Protein AF-A0A937QT42-F1 (afdb_monomer)

Secondary structure (DSSP, 8-state):
--HHHHHHHHHHHHHHHTT----PPPTT-TTTTHHHHHHHHHIIIIIGGG-S---SHHHHHHHHHHHHHIIIII--BGGGTTB-HHHHHTT--PPPPPTT-----S-EEEEEETTTTEEEEEEPP--

Nearest PDB structures (foldseek):
  5tgc-assembly3_D  TM=2.353E-01  e=5.787E+00  Saccharomyces cerevisiae

Radius of gyration: 19.42 Å; Cα contacts (8 Å, |Δi|>4): 91; chains: 1; bounding box: 46×40×51 Å

Structure (mmCIF, N/CA/C/O backbone):
data_AF-A0A937QT42-F1
#
_entry.id   AF-A0A937QT42-F1
#
loop_
_atom_site.group_PDB
_atom_site.id
_atom_site.type_symbol
_atom_site.label_atom_id
_atom_site.label_alt_id
_atom_site.label_comp_id
_atom_site.label_asym_id
_atom_site.label_entity_id
_atom_site.label_seq_id
_atom_site.pdbx_PDB_ins_code
_atom_site.Cartn_x
_atom_site.Cartn_y
_atom_site.Cartn_z
_atom_site.occupancy
_atom_site.B_iso_or_equiv
_atom_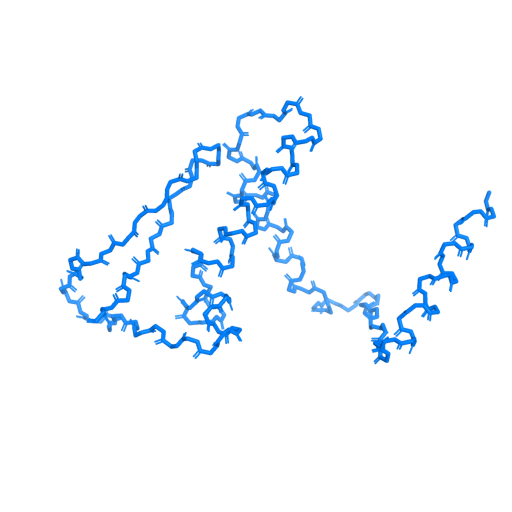site.auth_seq_id
_atom_site.auth_comp_id
_atom_site.auth_asym_id
_atom_site.auth_atom_id
_atom_site.pdbx_PDB_model_num
ATOM 1 N N . MET A 1 1 ? 22.052 -7.433 -29.313 1.00 44.09 1 MET A N 1
ATOM 2 C CA . MET A 1 1 ? 20.627 -7.698 -29.644 1.00 44.09 1 MET A CA 1
ATOM 3 C C . MET A 1 1 ? 20.248 -9.189 -29.553 1.00 44.09 1 MET A C 1
ATOM 5 O O . MET A 1 1 ? 19.143 -9.551 -29.926 1.00 44.09 1 MET A O 1
ATOM 9 N N . THR A 1 2 ? 21.124 -10.052 -29.025 1.00 39.41 2 THR A N 1
ATOM 10 C CA . THR A 1 2 ? 20.932 -11.510 -28.866 1.00 39.41 2 THR A CA 1
ATOM 11 C C . THR A 1 2 ? 20.614 -11.928 -27.423 1.00 39.41 2 THR A C 1
ATOM 13 O O . THR A 1 2 ? 19.961 -12.943 -27.210 1.00 39.41 2 THR A O 1
ATOM 16 N N . GLU A 1 3 ? 20.984 -11.119 -26.426 1.00 44.38 3 GLU A N 1
ATOM 17 C CA . GLU A 1 3 ? 20.757 -11.426 -25.001 1.00 44.38 3 GLU A CA 1
ATOM 18 C C . GLU A 1 3 ? 19.278 -11.360 -24.586 1.00 44.38 3 GLU A C 1
ATOM 20 O O . GLU A 1 3 ? 18.826 -12.134 -23.744 1.00 44.38 3 GLU A O 1
ATOM 25 N N . CYS A 1 4 ? 18.484 -10.499 -25.233 1.00 40.50 4 CYS A N 1
ATOM 26 C CA . CYS A 1 4 ? 17.059 -10.345 -24.924 1.00 40.50 4 CYS A CA 1
ATOM 27 C C . CYS A 1 4 ? 16.231 -11.588 -25.325 1.00 40.50 4 CYS A C 1
ATOM 29 O O . CYS A 1 4 ? 15.274 -11.952 -24.645 1.00 40.50 4 CYS A O 1
ATOM 31 N N . TRP A 1 5 ? 16.642 -12.297 -26.386 1.00 32.22 5 TRP A N 1
ATOM 32 C CA . TRP A 1 5 ? 15.987 -13.531 -26.843 1.00 32.22 5 TRP A CA 1
ATOM 33 C C . TRP A 1 5 ? 16.270 -14.729 -25.931 1.00 32.22 5 TRP A C 1
ATOM 35 O O . TRP A 1 5 ? 15.377 -15.540 -25.688 1.00 32.22 5 TRP A O 1
ATOM 45 N N . ILE A 1 6 ? 17.484 -14.820 -25.380 1.00 51.91 6 ILE A N 1
ATOM 46 C CA . ILE A 1 6 ? 17.868 -15.896 -24.454 1.00 51.91 6 ILE A CA 1
ATOM 47 C C . ILE A 1 6 ? 17.076 -15.781 -23.144 1.00 51.91 6 ILE A C 1
ATOM 49 O O . ILE A 1 6 ? 16.559 -16.779 -22.638 1.00 51.91 6 ILE A O 1
ATOM 53 N N . LEU A 1 7 ? 16.917 -14.560 -22.623 1.00 53.25 7 LEU A N 1
ATOM 54 C CA . LEU A 1 7 ? 16.159 -14.309 -21.395 1.00 53.25 7 LEU A CA 1
ATOM 55 C C . LEU A 1 7 ? 14.665 -14.624 -21.552 1.00 53.25 7 LEU A C 1
ATOM 57 O O . LEU A 1 7 ? 14.078 -15.246 -20.663 1.00 53.25 7 LEU A O 1
ATOM 61 N N . LEU A 1 8 ? 14.058 -14.269 -22.690 1.00 55.16 8 LEU A N 1
ATOM 62 C CA . LEU A 1 8 ? 12.643 -14.547 -22.948 1.00 55.16 8 LEU A CA 1
ATOM 63 C C . LEU A 1 8 ? 12.366 -16.058 -23.064 1.00 55.16 8 LEU A C 1
ATOM 65 O O . LEU A 1 8 ? 11.422 -16.563 -22.458 1.00 55.16 8 LEU A O 1
ATOM 69 N N . HIS A 1 9 ? 13.234 -16.8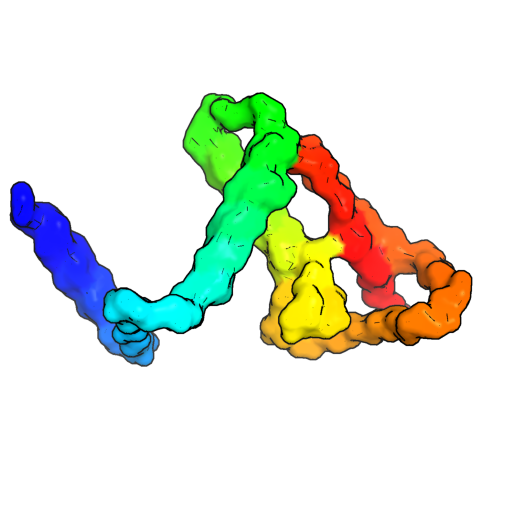00 -23.762 1.00 56.88 9 HIS A N 1
ATOM 70 C CA . HIS A 1 9 ? 13.119 -18.258 -23.881 1.00 56.88 9 HIS A CA 1
ATOM 71 C C . HIS A 1 9 ? 13.280 -18.980 -22.536 1.00 56.88 9 HIS A C 1
ATOM 73 O O . HIS A 1 9 ? 12.572 -19.952 -22.261 1.00 56.88 9 HIS A O 1
ATOM 79 N N . CYS A 1 10 ? 14.189 -18.504 -21.682 1.00 56.78 10 CYS A N 1
ATOM 80 C CA . CYS A 1 10 ? 14.419 -19.088 -20.363 1.00 56.78 10 CYS A CA 1
ATOM 81 C C . CYS A 1 10 ? 13.233 -18.835 -19.411 1.00 56.78 10 CYS A C 1
ATOM 83 O O . CYS A 1 10 ? 12.840 -19.723 -18.652 1.00 56.78 10 CYS A O 1
ATOM 85 N N . HIS A 1 11 ? 12.609 -17.654 -19.499 1.00 59.00 11 HIS A N 1
ATOM 86 C CA . HIS A 1 11 ? 11.441 -17.300 -18.694 1.00 59.00 11 HIS A CA 1
ATOM 87 C C . HIS A 1 11 ? 10.217 -18.168 -19.025 1.00 59.00 11 HIS A C 1
ATOM 89 O O . HIS A 1 11 ? 9.612 -18.734 -18.114 1.00 59.00 11 HIS A O 1
ATOM 95 N N . CYS A 1 12 ? 9.895 -18.353 -20.311 1.00 59.97 12 CYS A N 1
ATOM 96 C CA . CYS A 1 12 ? 8.780 -19.209 -20.734 1.00 59.97 12 CYS A CA 1
ATOM 97 C C . CYS A 1 12 ? 8.977 -20.670 -20.304 1.00 59.97 12 CYS A C 1
ATOM 99 O O . CYS A 1 12 ? 8.076 -21.261 -19.716 1.00 59.97 12 CYS A O 1
ATOM 101 N N . ARG A 1 13 ? 10.188 -21.218 -20.480 1.00 62.22 13 ARG A N 1
ATOM 102 C CA . ARG A 1 13 ? 10.499 -22.603 -20.091 1.00 62.22 13 ARG A CA 1
ATOM 103 C C . ARG A 1 13 ? 10.310 -22.858 -18.592 1.00 62.22 13 ARG A C 1
ATOM 105 O O . ARG A 1 13 ? 9.908 -23.945 -18.190 1.00 62.22 13 ARG A O 1
ATOM 112 N N . ARG A 1 14 ? 10.600 -21.863 -17.750 1.00 64.38 14 ARG A N 1
ATOM 113 C CA . ARG A 1 14 ? 10.422 -21.976 -16.297 1.00 64.38 14 ARG A CA 1
ATOM 114 C C . ARG A 1 14 ? 8.949 -21.916 -15.881 1.00 64.38 14 ARG A C 1
ATOM 116 O O . ARG A 1 14 ? 8.576 -22.579 -14.920 1.00 64.38 14 ARG A O 1
ATOM 123 N N . LEU A 1 15 ? 8.126 -21.152 -16.599 1.00 74.62 15 LEU A N 1
ATOM 124 C CA . LEU A 1 15 ? 6.679 -21.076 -16.368 1.00 74.62 15 LEU A CA 1
ATOM 125 C C . LEU A 1 15 ? 5.966 -22.372 -16.770 1.00 74.62 15 LEU A C 1
ATOM 127 O O . LEU A 1 15 ? 5.085 -22.824 -16.037 1.00 74.62 15 LEU A O 1
ATOM 131 N N . ASP A 1 16 ? 6.400 -23.006 -17.863 1.00 74.94 16 ASP A N 1
ATOM 132 C CA . ASP A 1 16 ? 5.873 -24.303 -18.304 1.00 74.94 16 ASP A CA 1
ATOM 133 C C . ASP A 1 16 ? 6.120 -25.401 -17.260 1.00 74.94 16 ASP A C 1
ATOM 135 O O . ASP A 1 16 ? 5.214 -26.174 -16.950 1.00 74.94 16 ASP A O 1
ATOM 139 N N . ASN A 1 17 ? 7.299 -25.412 -16.624 1.00 82.88 17 ASN A N 1
ATOM 140 C CA . ASN A 1 17 ? 7.605 -26.340 -15.527 1.00 82.88 17 ASN A CA 1
ATOM 141 C C . ASN A 1 17 ? 6.690 -26.155 -14.304 1.00 82.88 17 ASN A C 1
ATOM 143 O O . ASN A 1 17 ? 6.495 -27.094 -13.536 1.00 82.88 17 ASN A O 1
ATOM 147 N N . TRP A 1 18 ? 6.146 -24.954 -14.103 1.00 81.50 18 TRP A N 1
ATOM 148 C CA . TRP A 1 18 ? 5.194 -24.652 -13.028 1.00 81.50 18 TRP A CA 1
ATOM 149 C C . TRP A 1 18 ? 3.735 -24.711 -13.497 1.00 81.50 18 TRP A C 1
ATOM 151 O O . TRP A 1 18 ? 2.833 -24.384 -12.728 1.00 81.50 18 TRP A O 1
ATOM 161 N N . ASN A 1 19 ? 3.491 -25.144 -14.741 1.00 86.06 19 ASN A N 1
ATOM 162 C CA . ASN A 1 19 ? 2.173 -25.204 -15.375 1.00 86.06 19 ASN A CA 1
ATOM 163 C C . ASN A 1 19 ? 1.424 -23.851 -15.343 1.00 86.06 19 ASN A C 1
ATOM 165 O O . ASN A 1 19 ? 0.194 -23.795 -15.255 1.00 86.06 19 ASN A O 1
ATOM 169 N N . ILE A 1 20 ? 2.167 -22.739 -15.406 1.00 81.75 20 ILE A N 1
ATOM 170 C CA . ILE A 1 20 ? 1.616 -21.380 -15.400 1.00 81.75 20 ILE A CA 1
ATOM 171 C C . ILE A 1 20 ? 1.480 -20.908 -16.844 1.00 81.75 20 ILE A C 1
ATOM 173 O O . ILE A 1 20 ? 2.471 -20.683 -17.532 1.00 81.75 20 ILE A O 1
ATOM 177 N N . LYS A 1 21 ? 0.242 -20.700 -17.301 1.00 82.00 21 LYS A N 1
ATOM 178 C CA . LYS A 1 21 ? -0.031 -20.193 -18.653 1.00 82.00 21 LYS A CA 1
ATOM 179 C C . LYS A 1 21 ? 0.057 -18.662 -18.670 1.00 82.00 21 LYS A C 1
ATOM 181 O O . LYS A 1 21 ? -0.813 -18.022 -18.072 1.00 82.00 21 LYS A O 1
ATOM 186 N N . PRO A 1 22 ? 1.041 -18.047 -19.354 1.00 75.00 22 PRO A N 1
ATOM 187 C CA . PRO A 1 22 ? 1.129 -16.596 -19.428 1.00 75.00 22 PRO A CA 1
ATOM 188 C C . PRO A 1 22 ? -0.076 -16.044 -20.197 1.00 75.00 22 PRO A C 1
ATOM 190 O O . PRO A 1 22 ? -0.349 -16.443 -21.329 1.00 75.00 22 PRO A O 1
ATOM 193 N N . ARG A 1 23 ? -0.806 -15.109 -19.587 1.00 76.00 23 ARG A N 1
ATOM 194 C CA . ARG A 1 23 ? -1.826 -14.320 -20.281 1.00 76.00 23 ARG A CA 1
ATOM 195 C C . ARG A 1 23 ? -1.298 -12.912 -20.475 1.00 76.00 23 ARG A C 1
ATOM 197 O O . ARG A 1 23 ? -1.128 -12.173 -19.512 1.00 76.00 23 ARG A O 1
ATOM 204 N N . LEU A 1 24 ? -1.026 -12.559 -21.724 1.00 74.06 24 LEU A N 1
ATOM 205 C CA . LEU A 1 24 ? -0.675 -11.192 -22.081 1.00 74.06 24 LEU A CA 1
ATOM 206 C C . LEU A 1 24 ? -1.958 -10.373 -22.208 1.00 74.06 24 LEU A C 1
ATOM 208 O O . LEU A 1 24 ? -2.965 -10.857 -22.733 1.00 74.06 24 LEU A O 1
ATOM 212 N N . GLY A 1 25 ? -1.923 -9.136 -21.711 1.00 69.69 25 GLY A N 1
ATOM 213 C CA . GLY A 1 25 ? -3.020 -8.198 -21.908 1.00 69.69 25 GLY A CA 1
ATOM 214 C C . GLY A 1 25 ? -3.294 -8.035 -23.401 1.00 69.69 25 GLY A C 1
ATOM 215 O O . GLY A 1 25 ? -2.363 -7.891 -24.194 1.00 69.69 25 GLY A O 1
ATOM 216 N N . ALA A 1 26 ? -4.564 -8.083 -23.799 1.00 75.19 26 ALA A N 1
ATOM 217 C CA . ALA A 1 26 ? -4.921 -7.880 -25.194 1.00 75.19 26 ALA A CA 1
ATOM 218 C C . ALA A 1 26 ? -4.577 -6.436 -25.593 1.00 75.19 26 ALA A C 1
ATOM 220 O O . ALA A 1 26 ? -5.134 -5.480 -25.048 1.00 75.19 26 ALA A O 1
ATOM 221 N N . VAL A 1 27 ? -3.643 -6.283 -26.534 1.00 71.38 27 VAL A N 1
ATOM 222 C CA . VAL A 1 27 ? -3.207 -4.978 -27.045 1.00 71.38 27 VAL A CA 1
ATOM 223 C C . VAL A 1 27 ? -4.424 -4.237 -27.605 1.00 71.38 27 VAL A C 1
ATOM 225 O O . VAL A 1 27 ? -5.165 -4.776 -28.423 1.00 71.38 27 VAL A O 1
ATOM 228 N N . GLY A 1 28 ? -4.669 -3.018 -27.120 1.00 66.12 28 GLY A N 1
ATOM 229 C CA . GLY A 1 28 ? -5.816 -2.197 -27.523 1.00 66.12 28 GLY A CA 1
ATOM 230 C C . GLY A 1 28 ? -7.141 -2.504 -26.810 1.00 66.12 28 GLY A C 1
ATOM 231 O O . GLY A 1 28 ? -8.107 -1.773 -27.019 1.00 66.12 28 GLY A O 1
ATOM 232 N N . LYS A 1 29 ? -7.216 -3.521 -25.935 1.00 72.75 29 LYS A N 1
ATOM 233 C CA . LYS A 1 29 ? -8.392 -3.749 -25.076 1.00 72.75 29 LYS A CA 1
ATOM 234 C C . LYS A 1 29 ? -8.168 -3.185 -23.678 1.00 72.75 29 LYS A C 1
ATOM 236 O O . LYS A 1 29 ? -7.433 -3.752 -22.864 1.00 72.75 29 LYS A O 1
ATOM 241 N N . HIS A 1 30 ? -8.853 -2.079 -23.404 1.00 65.62 30 HIS A N 1
ATOM 242 C CA . HIS A 1 30 ? -8.899 -1.460 -22.085 1.00 65.62 30 HIS A CA 1
ATOM 243 C C . HIS A 1 30 ? -9.519 -2.440 -21.073 1.00 65.62 30 HIS A C 1
ATOM 245 O O . HIS A 1 30 ? -10.540 -3.059 -21.366 1.00 65.62 30 HIS A O 1
ATOM 251 N N . GLY A 1 31 ? -8.885 -2.635 -19.913 1.00 69.31 31 GLY A N 1
ATOM 252 C CA . GLY A 1 31 ? -9.382 -3.537 -18.862 1.00 69.31 31 GLY A CA 1
ATOM 253 C C . GLY A 1 31 ? -8.534 -4.785 -18.604 1.00 69.31 31 GLY A C 1
ATOM 254 O O . GLY A 1 31 ? -8.489 -5.256 -17.472 1.00 69.31 31 GLY A O 1
ATOM 255 N N . SER A 1 32 ? -7.797 -5.282 -19.606 1.00 72.69 32 SER A N 1
ATOM 256 C CA . SER A 1 32 ? -7.032 -6.545 -19.515 1.00 72.69 32 SER A CA 1
ATOM 257 C C . SER A 1 32 ? -5.969 -6.558 -18.406 1.00 72.69 32 SER A C 1
ATOM 259 O O . SER A 1 32 ? -5.579 -7.618 -17.928 1.00 72.69 32 SER A O 1
ATOM 261 N N . ILE A 1 33 ? -5.490 -5.372 -18.026 1.00 80.62 33 ILE A N 1
ATOM 262 C CA . ILE A 1 33 ? -4.463 -5.135 -17.004 1.00 80.62 33 ILE A CA 1
ATOM 263 C C . ILE A 1 33 ? -4.907 -4.073 -15.985 1.00 80.62 33 ILE A C 1
ATOM 265 O O . ILE A 1 33 ? -4.083 -3.538 -15.248 1.00 80.62 33 ILE A O 1
ATOM 269 N N . ALA A 1 34 ? -6.208 -3.763 -15.924 1.00 84.75 34 ALA A N 1
ATOM 270 C CA . ALA A 1 34 ? -6.719 -2.633 -15.142 1.00 84.75 34 ALA A CA 1
ATOM 271 C C . ALA A 1 34 ? -6.428 -2.750 -13.638 1.00 84.75 34 ALA A C 1
ATOM 273 O O . ALA A 1 34 ? -6.200 -1.743 -12.969 1.00 84.75 34 ALA A O 1
ATOM 274 N N . VAL A 1 35 ? -6.387 -3.974 -13.104 1.00 83.81 35 VAL A N 1
ATOM 275 C CA . VAL A 1 35 ? -6.011 -4.217 -11.703 1.00 83.81 35 VAL A CA 1
ATOM 276 C C . VAL A 1 35 ? -4.563 -3.785 -11.463 1.00 83.81 35 VAL A C 1
ATOM 278 O O . VAL A 1 35 ? -4.295 -2.990 -10.564 1.00 83.81 35 VAL A O 1
ATOM 281 N N . THR A 1 36 ? -3.637 -4.230 -12.314 1.00 88.06 36 THR A N 1
ATOM 282 C CA . THR A 1 36 ? -2.220 -3.852 -12.243 1.00 88.06 36 THR A CA 1
ATOM 283 C C . THR A 1 36 ? -2.029 -2.349 -12.440 1.00 88.06 36 THR A C 1
ATOM 285 O O . THR A 1 36 ? -1.287 -1.717 -11.690 1.00 88.06 36 THR A O 1
ATOM 288 N N . GLU A 1 37 ? -2.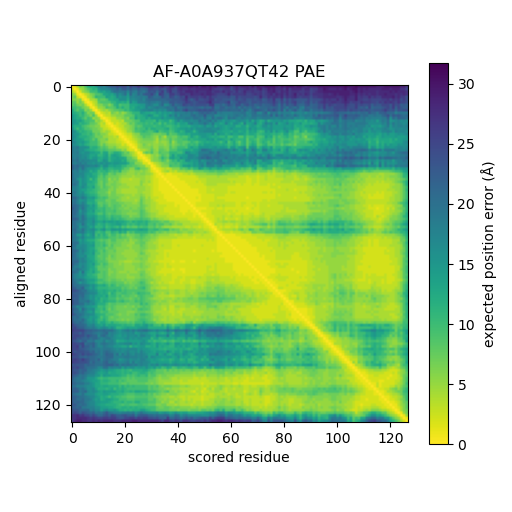738 -1.743 -13.394 1.00 90.12 37 GLU A N 1
ATOM 289 C CA . GLU A 1 37 ? -2.716 -0.291 -13.607 1.00 90.12 37 GLU A CA 1
ATOM 290 C C . GLU A 1 37 ? -3.172 0.469 -12.358 1.00 90.12 37 GLU A C 1
ATOM 292 O O . GLU A 1 37 ? -2.544 1.461 -11.974 1.00 90.12 37 GLU A O 1
ATOM 297 N N . ARG A 1 38 ? -4.228 -0.004 -11.682 1.00 90.06 38 ARG A N 1
ATOM 298 C CA . ARG A 1 38 ? -4.719 0.606 -10.443 1.00 90.06 38 ARG A CA 1
ATOM 299 C C . ARG A 1 38 ? -3.688 0.515 -9.322 1.00 90.06 38 ARG A C 1
ATOM 301 O O . ARG A 1 38 ? -3.470 1.530 -8.661 1.00 90.06 38 ARG A O 1
ATOM 308 N N . VAL A 1 39 ? -3.036 -0.637 -9.144 1.00 91.50 39 VAL A N 1
ATOM 309 C CA . VAL A 1 39 ? -1.952 -0.822 -8.159 1.00 91.50 39 VAL A CA 1
ATOM 310 C C . VAL A 1 39 ? -0.805 0.151 -8.441 1.00 91.50 39 VAL A C 1
ATOM 312 O O . VAL A 1 39 ? -0.418 0.913 -7.557 1.00 91.50 39 VAL A O 1
ATOM 315 N N . ILE A 1 40 ? -0.317 0.210 -9.686 1.00 92.44 40 ILE A N 1
ATOM 316 C CA . ILE A 1 40 ? 0.785 1.104 -10.085 1.00 92.44 40 ILE A CA 1
ATOM 317 C C . ILE A 1 40 ? 0.402 2.574 -9.881 1.00 92.44 40 ILE A C 1
ATOM 319 O O . ILE A 1 40 ? 1.216 3.377 -9.420 1.00 92.44 40 ILE A O 1
ATOM 323 N N . LYS A 1 41 ? -0.839 2.948 -10.205 1.00 93.88 41 LYS A N 1
ATOM 324 C CA . LYS A 1 41 ? -1.345 4.306 -9.983 1.00 93.88 41 LYS A CA 1
ATOM 325 C C . LYS A 1 41 ? -1.361 4.645 -8.491 1.00 93.88 41 LYS A C 1
ATOM 327 O O . LYS A 1 41 ? -0.919 5.728 -8.115 1.00 93.88 41 LYS A O 1
ATOM 332 N N . THR A 1 42 ? -1.822 3.729 -7.645 1.00 93.25 42 THR A N 1
ATOM 333 C CA . THR A 1 42 ? -1.823 3.909 -6.189 1.00 93.25 42 THR A CA 1
ATOM 334 C C . THR A 1 42 ? -0.396 4.020 -5.640 1.00 93.25 42 THR A C 1
ATOM 336 O O . THR A 1 42 ? -0.117 4.971 -4.915 1.00 93.25 42 THR A O 1
ATOM 339 N N . LEU A 1 43 ? 0.540 3.173 -6.078 1.00 93.75 43 LEU A N 1
ATOM 340 C CA . LEU A 1 43 ? 1.958 3.284 -5.715 1.00 93.75 43 LEU A CA 1
ATOM 341 C C . LEU A 1 43 ? 2.538 4.659 -6.081 1.00 93.75 43 LEU A C 1
ATOM 343 O O . LEU A 1 43 ? 3.150 5.327 -5.254 1.00 93.75 43 LEU A O 1
ATOM 347 N N . LYS A 1 44 ? 2.324 5.126 -7.312 1.00 92.44 44 LYS A N 1
ATOM 348 C CA . LYS A 1 44 ? 2.913 6.391 -7.773 1.00 92.44 44 LYS A CA 1
ATOM 349 C C . LYS A 1 44 ? 2.309 7.614 -7.086 1.00 92.44 44 LYS A C 1
ATOM 351 O O . LYS A 1 44 ? 3.043 8.495 -6.650 1.00 92.44 44 LYS A O 1
ATOM 356 N N . TYR A 1 45 ? 0.981 7.696 -7.027 1.00 93.31 45 TYR A N 1
ATOM 357 C CA . TYR A 1 45 ? 0.294 8.933 -6.643 1.00 93.31 45 TYR A CA 1
ATOM 358 C C . TYR A 1 45 ? -0.140 8.980 -5.182 1.00 93.31 45 TYR A C 1
ATOM 360 O O . TYR A 1 45 ? -0.177 10.068 -4.611 1.00 93.31 45 TYR A O 1
ATOM 368 N N . GLU A 1 46 ? -0.501 7.841 -4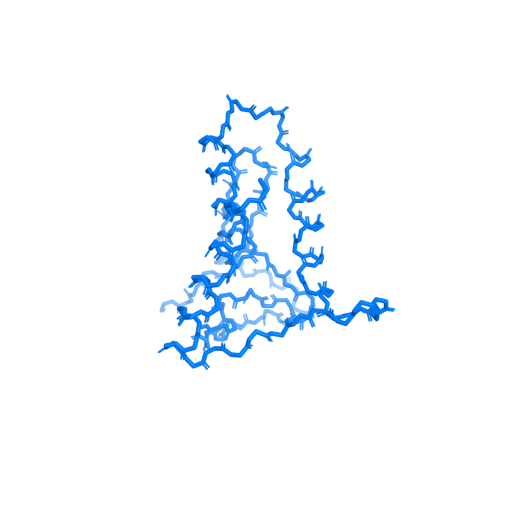.592 1.00 90.88 46 GLU A N 1
ATOM 369 C CA . GLU A 1 46 ? -0.957 7.789 -3.201 1.00 90.88 46 GLU A CA 1
ATOM 370 C C . GLU A 1 46 ? 0.215 7.534 -2.244 1.00 90.88 46 GLU A C 1
ATOM 372 O O . GLU A 1 46 ? 0.177 8.067 -1.139 1.00 90.88 46 GLU A O 1
ATOM 377 N N . TRP A 1 47 ? 1.250 6.801 -2.675 1.00 93.00 47 TRP A N 1
ATOM 378 C CA . TRP A 1 47 ? 2.403 6.435 -1.844 1.00 93.00 47 TRP A CA 1
ATOM 379 C C . TRP A 1 47 ? 3.655 7.275 -2.131 1.00 93.00 47 TRP A C 1
ATOM 381 O O . TRP A 1 47 ? 3.976 8.186 -1.371 1.00 93.00 47 TRP A O 1
ATOM 391 N N . LEU A 1 48 ? 4.327 7.048 -3.266 1.00 91.88 48 LEU A N 1
ATOM 392 C CA . LEU A 1 48 ? 5.634 7.651 -3.567 1.00 91.88 48 LEU A CA 1
ATOM 393 C C . LEU A 1 48 ? 5.593 9.180 -3.658 1.00 91.88 48 LEU A C 1
ATOM 395 O O . LEU A 1 48 ? 6.548 9.839 -3.267 1.00 91.88 48 LEU A O 1
ATOM 399 N N . LYS A 1 49 ? 4.479 9.768 -4.112 1.00 91.00 49 LYS A N 1
ATOM 400 C CA . LYS A 1 49 ? 4.309 11.231 -4.151 1.00 91.00 49 LYS A CA 1
ATOM 401 C C . LYS A 1 49 ? 4.318 11.885 -2.758 1.00 91.00 49 LYS A C 1
ATOM 403 O O . LYS A 1 49 ? 4.522 13.093 -2.669 1.00 91.00 49 LYS A O 1
ATOM 408 N N . ARG A 1 50 ? 4.062 11.127 -1.686 1.00 90.25 50 ARG A N 1
ATOM 409 C CA . ARG A 1 50 ? 4.091 11.635 -0.303 1.00 90.25 50 ARG A CA 1
ATOM 410 C C . ARG A 1 50 ? 5.482 11.589 0.322 1.00 90.25 50 ARG A C 1
ATOM 412 O O . ARG A 1 50 ? 5.716 12.298 1.296 1.00 90.25 50 ARG A O 1
ATOM 419 N N . VAL A 1 51 ? 6.379 10.777 -0.232 1.00 89.94 51 VAL A N 1
ATOM 420 C CA . VAL A 1 51 ? 7.756 10.651 0.242 1.00 89.94 51 VAL A CA 1
ATOM 421 C C . VAL A 1 51 ? 8.537 11.885 -0.199 1.00 89.94 51 VAL A C 1
ATOM 423 O O . VAL A 1 51 ? 8.572 12.220 -1.381 1.00 89.94 51 VAL A O 1
ATOM 426 N N . SER A 1 52 ? 9.169 12.573 0.753 1.00 86.81 52 SER A N 1
ATOM 427 C CA . SER A 1 52 ? 9.880 13.828 0.479 1.00 86.81 52 SER A CA 1
ATOM 428 C C . SER A 1 52 ? 11.116 13.637 -0.402 1.00 86.81 52 SER A C 1
ATOM 430 O O . SER A 1 52 ? 11.414 14.493 -1.232 1.00 86.81 52 SER A O 1
ATOM 432 N N . PHE A 1 53 ? 11.861 12.546 -0.205 1.00 88.19 53 PHE A N 1
ATOM 433 C CA . PHE A 1 53 ? 13.099 12.284 -0.934 1.00 88.19 53 PHE A CA 1
ATOM 434 C C . PHE A 1 53 ? 13.438 10.790 -0.963 1.00 88.19 53 PHE A C 1
ATOM 436 O O . PHE A 1 53 ? 13.192 10.079 0.008 1.00 88.19 53 PHE A O 1
ATOM 443 N N . ILE A 1 54 ? 14.027 10.322 -2.066 1.00 91.62 54 ILE A N 1
ATOM 444 C CA . ILE A 1 54 ? 14.428 8.923 -2.255 1.00 91.62 54 ILE A CA 1
ATOM 445 C C . ILE A 1 54 ? 15.955 8.871 -2.374 1.00 91.62 54 ILE A C 1
ATOM 447 O O . ILE A 1 54 ? 16.514 9.341 -3.361 1.00 91.62 54 ILE A O 1
ATOM 451 N N . TRP A 1 55 ? 16.623 8.298 -1.369 1.00 88.31 55 TRP A N 1
ATOM 452 C CA . TRP A 1 55 ? 18.088 8.342 -1.218 1.00 88.31 55 TRP A CA 1
ATOM 453 C C . TRP A 1 55 ? 18.865 7.304 -2.046 1.00 88.31 55 TRP A C 1
ATOM 455 O O . TRP A 1 55 ? 20.091 7.346 -2.082 1.00 88.31 55 TRP A O 1
ATOM 465 N N . GLY A 1 56 ? 18.181 6.372 -2.713 1.00 92.81 56 GLY A N 1
ATOM 466 C CA . GLY A 1 56 ? 18.813 5.322 -3.513 1.00 92.81 56 GLY A CA 1
ATOM 467 C C . GLY A 1 56 ? 17.880 4.148 -3.805 1.00 92.81 56 GLY A C 1
ATOM 468 O O . GLY A 1 56 ? 16.707 4.164 -3.426 1.00 92.81 56 GLY A O 1
ATOM 469 N N . PHE A 1 57 ? 18.411 3.120 -4.472 1.00 93.44 57 PHE A N 1
ATOM 470 C CA . PHE A 1 57 ? 17.644 1.921 -4.832 1.00 93.44 57 PHE A CA 1
ATOM 471 C C . PHE A 1 57 ? 17.232 1.085 -3.618 1.00 93.44 57 PHE A C 1
ATOM 473 O O . PHE A 1 57 ? 16.094 0.632 -3.580 1.00 93.44 57 PHE A O 1
ATOM 480 N N . ASP A 1 58 ? 18.096 0.937 -2.612 1.00 94.56 58 ASP A N 1
ATOM 481 C CA . ASP A 1 58 ? 17.762 0.179 -1.396 1.00 94.56 58 ASP A CA 1
ATOM 482 C C . ASP A 1 58 ? 16.620 0.842 -0.619 1.00 94.56 58 ASP A C 1
ATOM 484 O O . ASP A 1 58 ? 15.689 0.179 -0.168 1.00 94.56 58 ASP A O 1
ATOM 488 N N . HIS A 1 59 ? 16.643 2.174 -0.546 1.00 93.69 59 HIS A N 1
ATOM 489 C CA . HIS A 1 59 ? 15.567 2.960 0.050 1.00 93.69 59 HIS A CA 1
ATOM 490 C C . HIS A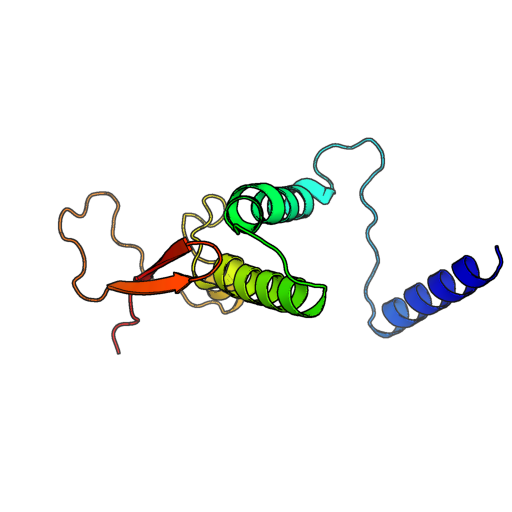 1 59 ? 14.263 2.820 -0.745 1.00 93.69 59 HIS A C 1
ATOM 492 O O . HIS A 1 59 ? 13.201 2.605 -0.172 1.00 93.69 59 HIS A O 1
ATOM 498 N N . LEU A 1 60 ? 14.333 2.865 -2.080 1.00 92.81 60 LEU A N 1
ATOM 499 C CA . LEU A 1 60 ? 13.167 2.607 -2.925 1.00 92.81 60 LEU A CA 1
ATOM 500 C C . LEU A 1 60 ? 12.617 1.186 -2.724 1.00 92.81 60 LEU A C 1
ATOM 502 O O . LEU A 1 60 ? 11.403 1.004 -2.693 1.00 92.81 60 LEU A O 1
ATOM 506 N N . ALA A 1 61 ? 13.484 0.185 -2.577 1.00 94.25 61 ALA A N 1
ATOM 507 C CA . ALA A 1 61 ? 13.072 -1.189 -2.314 1.00 94.25 61 ALA A CA 1
ATOM 508 C C . ALA A 1 61 ? 12.373 -1.314 -0.951 1.00 94.25 61 ALA A C 1
ATOM 510 O O . ALA A 1 61 ? 11.323 -1.953 -0.868 1.00 94.25 61 ALA A O 1
ATOM 511 N N . ALA A 1 62 ? 12.896 -0.654 0.086 1.00 93.62 62 ALA A N 1
ATOM 512 C CA . ALA A 1 62 ? 12.255 -0.580 1.397 1.00 93.62 62 ALA A CA 1
ATOM 513 C C . ALA A 1 62 ? 10.873 0.093 1.317 1.00 93.62 62 ALA A C 1
ATOM 515 O O . ALA A 1 62 ? 9.896 -0.474 1.800 1.00 93.62 62 ALA A O 1
ATOM 516 N N . LEU A 1 63 ? 10.762 1.222 0.610 1.00 93.94 63 LEU A N 1
ATOM 517 C CA . LEU A 1 63 ? 9.493 1.919 0.369 1.00 93.94 63 LEU A CA 1
ATOM 518 C C . LEU A 1 63 ? 8.473 1.063 -0.387 1.00 93.94 63 LEU A C 1
ATOM 520 O O . LEU A 1 63 ? 7.279 1.138 -0.107 1.00 93.94 63 LEU A O 1
ATOM 524 N N . CYS A 1 64 ? 8.920 0.273 -1.365 1.00 94.06 64 CYS A N 1
ATOM 525 C CA . CYS A 1 64 ? 8.056 -0.651 -2.098 1.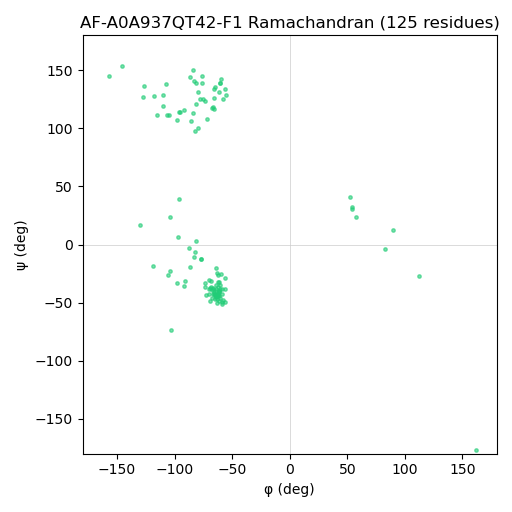00 94.06 64 CYS A CA 1
ATOM 526 C C . CYS A 1 64 ? 7.577 -1.808 -1.215 1.00 94.06 64 CYS A C 1
ATOM 528 O O . CYS A 1 64 ? 6.430 -2.226 -1.349 1.00 94.06 64 CYS A O 1
ATOM 530 N N . LYS A 1 65 ? 8.423 -2.300 -0.305 1.00 94.06 65 LYS A N 1
ATOM 531 C CA . LYS A 1 65 ? 8.036 -3.320 0.674 1.00 94.06 65 LYS A CA 1
ATOM 532 C C . LYS A 1 65 ? 7.020 -2.768 1.675 1.00 94.06 65 LYS A C 1
ATOM 534 O O . LYS A 1 65 ? 5.987 -3.380 1.906 1.00 94.06 65 LYS A O 1
ATOM 539 N N . GLU A 1 66 ? 7.268 -1.572 2.198 1.00 93.81 66 GLU A N 1
ATOM 540 C CA . GLU A 1 66 ? 6.336 -0.886 3.097 1.00 93.81 66 GLU A CA 1
ATOM 541 C C . GLU A 1 66 ? 4.997 -0.585 2.393 1.00 93.81 66 GLU A C 1
ATOM 543 O O . GLU A 1 66 ? 3.925 -0.719 2.983 1.00 93.81 66 GLU A O 1
ATOM 548 N N . PHE A 1 67 ? 5.041 -0.248 1.099 1.00 94.50 67 PHE A N 1
ATOM 549 C CA . PHE A 1 67 ? 3.846 -0.109 0.270 1.00 94.50 67 PHE A CA 1
ATOM 550 C C . PHE A 1 67 ? 3.066 -1.418 0.139 1.00 94.50 67 PHE A C 1
ATOM 552 O O . PHE A 1 67 ? 1.840 -1.380 0.195 1.00 94.50 67 PHE A O 1
ATOM 559 N N . GLU A 1 68 ? 3.745 -2.545 -0.083 1.00 94.00 68 GLU A N 1
ATOM 560 C CA . GLU A 1 68 ? 3.111 -3.863 -0.179 1.00 94.00 68 GLU A CA 1
ATOM 561 C C . GLU A 1 68 ? 2.361 -4.188 1.114 1.00 94.00 68 GLU A C 1
ATOM 563 O O . GLU A 1 68 ? 1.160 -4.470 1.068 1.00 94.00 68 GLU A O 1
ATOM 568 N N . ASP A 1 69 ? 3.030 -4.024 2.257 1.00 93.25 69 ASP A N 1
ATOM 569 C CA . ASP A 1 69 ? 2.438 -4.222 3.580 1.00 93.25 69 ASP A CA 1
ATOM 570 C C . ASP A 1 69 ? 1.219 -3.305 3.774 1.00 93.25 69 ASP A C 1
ATOM 572 O O . ASP A 1 69 ? 0.136 -3.752 4.157 1.00 93.25 69 ASP A O 1
ATOM 576 N N . TRP A 1 70 ? 1.343 -2.014 3.451 1.00 93.25 70 TRP A N 1
ATOM 577 C CA . TRP A 1 70 ? 0.225 -1.076 3.542 1.00 93.25 70 TRP A CA 1
ATOM 578 C C . TRP A 1 70 ? -0.944 -1.452 2.623 1.00 93.25 70 TRP A C 1
ATOM 580 O O . TRP A 1 70 ? -2.099 -1.457 3.056 1.00 93.25 70 TRP A O 1
ATOM 590 N N . TYR A 1 71 ? -0.669 -1.748 1.353 1.00 92.31 71 TYR A N 1
ATOM 591 C CA . TYR A 1 71 ? -1.683 -1.997 0.331 1.00 92.31 71 TYR A CA 1
ATOM 592 C C . TYR A 1 71 ? -2.475 -3.281 0.607 1.00 92.31 71 TYR A C 1
ATOM 594 O O . TYR A 1 71 ? -3.688 -3.304 0.363 1.00 92.31 71 TYR A O 1
ATOM 602 N N . ASN A 1 72 ? -1.803 -4.314 1.121 1.00 91.00 72 ASN A N 1
ATOM 603 C CA . ASN A 1 72 ? -2.371 -5.640 1.339 1.00 91.00 72 ASN A CA 1
ATOM 604 C C . ASN A 1 72 ? -2.965 -5.836 2.742 1.00 91.00 72 ASN A C 1
ATOM 606 O O . ASN A 1 72 ? -4.010 -6.478 2.857 1.00 91.00 72 ASN A O 1
ATOM 610 N N . ALA A 1 73 ? -2.366 -5.258 3.788 1.00 89.38 73 ALA A N 1
ATOM 611 C CA . ALA A 1 73 ? -2.791 -5.501 5.170 1.00 89.38 73 ALA A CA 1
ATOM 612 C C . ALA A 1 73 ? -3.559 -4.330 5.807 1.00 89.38 73 ALA A C 1
ATOM 614 O O . ALA A 1 73 ? -4.371 -4.546 6.707 1.00 89.38 73 ALA A O 1
ATOM 615 N N . TRP A 1 74 ? -3.339 -3.088 5.357 1.00 89.44 74 TRP A N 1
ATOM 616 C CA . TRP A 1 74 ? -3.852 -1.893 6.051 1.00 89.44 74 TRP A CA 1
ATOM 617 C C . TRP A 1 74 ? -4.814 -1.036 5.241 1.00 89.44 74 TRP A C 1
ATOM 619 O O . TRP A 1 74 ? -5.4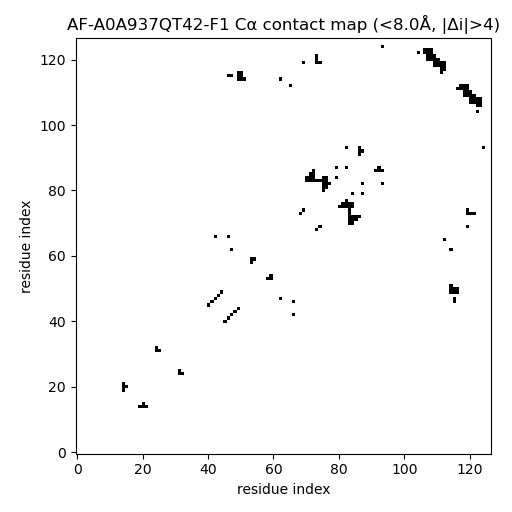99 -0.192 5.818 1.00 89.44 74 TRP A O 1
ATOM 629 N N . ARG A 1 75 ? -4.839 -1.186 3.916 1.00 88.81 75 ARG A N 1
ATOM 630 C CA . ARG A 1 75 ? -5.665 -0.375 3.023 1.00 88.81 75 ARG A CA 1
ATOM 631 C C . ARG A 1 75 ? -6.978 -1.102 2.713 1.00 88.81 75 ARG A C 1
ATOM 633 O O . ARG A 1 75 ? -6.955 -2.087 1.980 1.00 88.81 75 ARG A O 1
ATOM 640 N N . PRO A 1 76 ? -8.135 -0.576 3.149 1.00 86.94 76 PRO A N 1
ATOM 641 C CA . PRO A 1 76 ? -9.434 -1.070 2.709 1.00 86.94 76 PRO A CA 1
ATOM 642 C C . PRO A 1 76 ? -9.629 -0.822 1.210 1.00 86.94 76 PRO A C 1
ATOM 644 O O . PRO A 1 76 ? -9.362 0.280 0.713 1.00 86.94 76 PRO A O 1
ATOM 647 N N . HIS A 1 77 ? -10.140 -1.811 0.474 1.00 87.12 77 HIS A N 1
ATOM 648 C CA . HIS A 1 77 ? -10.462 -1.638 -0.949 1.00 87.12 77 HIS A CA 1
ATOM 649 C C . HIS A 1 77 ? -11.961 -1.654 -1.168 1.00 87.12 77 HIS A C 1
ATOM 651 O O . HIS A 1 77 ? -12.634 -2.606 -0.793 1.00 87.12 77 HIS A O 1
ATOM 657 N N . MET A 1 78 ? -12.479 -0.640 -1.863 1.00 84.50 78 MET A N 1
ATOM 658 C CA . MET A 1 78 ? -13.899 -0.577 -2.230 1.00 84.50 78 MET A CA 1
ATOM 659 C C . MET A 1 78 ? -14.365 -1.806 -3.020 1.00 84.50 78 MET A C 1
ATOM 661 O O . MET A 1 78 ? -15.459 -2.300 -2.787 1.00 84.50 78 MET A O 1
ATOM 665 N N . THR A 1 79 ? -13.531 -2.329 -3.925 1.00 84.19 79 THR A N 1
ATOM 666 C CA . THR A 1 79 ? -13.843 -3.544 -4.699 1.00 84.19 79 THR A CA 1
ATOM 667 C C . THR A 1 79 ? -14.006 -4.780 -3.808 1.00 84.19 79 THR A C 1
ATOM 669 O O . THR A 1 79 ? -14.690 -5.720 -4.192 1.00 84.19 79 THR A O 1
ATOM 672 N N . LEU A 1 80 ? -13.399 -4.768 -2.618 1.00 83.69 80 LEU A N 1
ATOM 673 C CA . LEU A 1 80 ? -13.497 -5.816 -1.601 1.00 83.69 80 LEU A CA 1
ATOM 674 C C . LEU A 1 80 ? -14.433 -5.395 -0.456 1.00 83.69 80 LEU A C 1
ATOM 676 O O . LEU A 1 80 ? -14.290 -5.860 0.673 1.00 83.69 80 LEU A O 1
ATOM 680 N N . ASP A 1 81 ? -15.353 -4.461 -0.717 1.00 82.88 81 ASP A N 1
ATOM 681 C CA . ASP A 1 81 ? -16.315 -3.934 0.258 1.00 82.88 81 ASP A CA 1
ATOM 682 C C . ASP A 1 81 ? -15.642 -3.315 1.513 1.00 82.88 81 ASP A C 1
ATOM 684 O O . ASP A 1 81 ? -16.214 -3.237 2.592 1.00 82.88 81 ASP A O 1
ATOM 688 N N . GLY A 1 82 ? -14.383 -2.886 1.410 1.00 82.44 82 GLY A N 1
ATOM 689 C CA . GLY A 1 82 ? -13.602 -2.352 2.531 1.00 82.44 82 GLY A CA 1
ATOM 690 C C . GLY A 1 82 ? -12.811 -3.398 3.326 1.00 82.44 82 GLY A C 1
ATOM 691 O O . GLY A 1 82 ? -12.306 -3.071 4.394 1.00 82.44 82 GLY A O 1
ATOM 692 N N . ILE A 1 83 ? -12.675 -4.630 2.827 1.00 85.00 83 ILE A N 1
ATOM 693 C CA . ILE A 1 83 ? -11.744 -5.634 3.375 1.00 85.00 83 ILE A CA 1
ATOM 694 C C . ILE A 1 83 ? -10.345 -5.403 2.782 1.00 85.00 83 ILE A C 1
ATOM 696 O O . ILE A 1 83 ? -10.205 -4.917 1.650 1.00 85.00 83 ILE A O 1
ATOM 700 N N . CYS A 1 84 ? -9.311 -5.741 3.550 1.00 87.38 84 CYS A N 1
ATOM 701 C CA . CYS A 1 84 ? -7.928 -5.770 3.091 1.00 87.38 84 CYS A CA 1
ATOM 702 C C . CYS A 1 84 ? -7.657 -7.019 2.220 1.00 87.38 84 CYS A C 1
ATOM 704 O O . CYS A 1 84 ? -8.216 -8.085 2.485 1.00 87.38 84 CYS A O 1
ATOM 706 N N . PRO A 1 85 ? -6.809 -6.937 1.178 1.00 87.94 85 PRO A N 1
ATOM 707 C CA . PRO A 1 85 ? -6.548 -8.064 0.289 1.00 87.94 85 PRO A CA 1
ATOM 708 C C . PRO A 1 85 ? -5.999 -9.300 1.007 1.00 87.94 85 PRO A C 1
ATOM 710 O O . PRO A 1 85 ? -6.427 -10.406 0.684 1.00 87.94 85 PRO A O 1
ATOM 713 N N . ASP A 1 86 ? -5.125 -9.125 2.004 1.00 88.69 86 ASP A N 1
ATOM 714 C CA . ASP A 1 86 ? -4.559 -10.245 2.770 1.00 88.69 86 ASP A CA 1
ATOM 715 C C . ASP A 1 86 ? -5.613 -11.006 3.567 1.00 88.69 86 ASP A C 1
ATOM 717 O O . ASP A 1 86 ? -5.526 -12.229 3.697 1.00 88.69 86 ASP A O 1
ATOM 721 N N . ASP A 1 87 ? -6.623 -10.302 4.072 1.00 85.38 87 ASP A N 1
ATOM 722 C CA . ASP A 1 87 ? -7.716 -10.906 4.826 1.00 85.38 87 ASP A CA 1
ATOM 723 C C . ASP A 1 87 ? -8.612 -11.739 3.904 1.00 85.38 87 ASP A C 1
ATOM 725 O O . ASP A 1 87 ? -8.927 -12.887 4.220 1.00 85.38 87 ASP A O 1
ATOM 729 N N . VAL A 1 88 ? -8.926 -11.229 2.707 1.00 86.44 88 VAL A N 1
ATOM 730 C CA . VAL A 1 88 ? -9.654 -11.997 1.682 1.00 86.44 88 VAL A CA 1
ATOM 731 C C . VAL A 1 88 ? -8.844 -13.214 1.233 1.00 86.44 88 VAL A C 1
ATOM 733 O O . VAL A 1 88 ? -9.378 -14.321 1.167 1.00 86.44 88 VAL A O 1
ATOM 736 N N . TYR A 1 89 ? -7.554 -13.029 0.950 1.00 86.62 89 TYR A N 1
ATOM 737 C CA . TYR A 1 89 ? -6.668 -14.103 0.504 1.00 86.62 89 TYR A CA 1
ATOM 738 C C . TYR A 1 89 ? -6.508 -15.197 1.568 1.00 86.62 89 TYR A C 1
ATOM 740 O O . TYR A 1 89 ? -6.601 -16.385 1.264 1.00 86.62 89 TYR A O 1
ATOM 748 N N . SER A 1 90 ? -6.339 -14.799 2.830 1.00 84.44 90 SER A N 1
ATOM 749 C CA . SER A 1 90 ? -6.186 -15.712 3.968 1.00 84.44 90 SER A CA 1
ATOM 750 C C . SER A 1 90 ? -7.520 -16.255 4.495 1.00 84.44 90 SER A C 1
ATOM 752 O O . SER A 1 90 ? -7.522 -16.976 5.492 1.00 84.44 90 SER A O 1
ATOM 754 N N . SER A 1 91 ? -8.652 -15.910 3.864 1.00 79.88 91 SER A N 1
ATOM 755 C CA . SER A 1 91 ? -10.011 -16.246 4.323 1.00 79.88 91 SER A CA 1
ATOM 756 C C . SER A 1 91 ? -10.301 -15.814 5.771 1.00 79.88 91 SER A C 1
ATOM 758 O O . SER A 1 91 ? -11.085 -16.447 6.480 1.00 79.88 91 SER A O 1
ATOM 760 N N . ARG A 1 92 ? -9.665 -14.728 6.224 1.00 75.88 92 ARG A N 1
ATOM 761 C CA . ARG A 1 92 ? -9.928 -14.097 7.519 1.00 75.88 92 ARG A CA 1
ATOM 762 C C . ARG A 1 92 ? -11.081 -13.122 7.342 1.00 75.88 92 ARG A C 1
ATOM 764 O O . ARG A 1 92 ? -10.929 -12.056 6.756 1.00 75.88 92 ARG A O 1
ATOM 771 N N . ASN A 1 93 ? -12.251 -13.489 7.847 1.00 66.56 93 ASN A N 1
ATOM 772 C CA . ASN A 1 93 ? -13.394 -12.586 7.844 1.00 66.56 93 ASN A CA 1
ATOM 773 C C . ASN A 1 93 ? -13.290 -11.644 9.040 1.00 66.56 93 ASN A C 1
ATOM 775 O O . ASN A 1 93 ? -13.677 -12.001 10.150 1.00 66.56 93 ASN A O 1
ATOM 779 N N . GLN A 1 94 ? -12.775 -10.438 8.810 1.00 67.88 94 GLN A N 1
ATOM 780 C CA . GLN A 1 94 ? -12.938 -9.365 9.781 1.00 67.88 94 GLN A CA 1
ATOM 781 C C . GLN A 1 94 ? -14.384 -8.866 9.728 1.00 67.88 94 GLN A C 1
ATOM 783 O O . GLN A 1 94 ? -14.879 -8.466 8.668 1.00 67.88 94 GLN A O 1
ATOM 788 N N . GLU A 1 95 ? -15.073 -8.889 10.868 1.00 68.25 95 GLU A N 1
ATOM 789 C CA . GLU A 1 95 ? -16.390 -8.273 10.977 1.00 68.25 95 GLU A CA 1
ATOM 790 C C . GLU A 1 95 ? -16.253 -6.760 10.830 1.00 68.25 95 GLU A C 1
ATOM 792 O O . GLU A 1 95 ? -15.585 -6.077 11.610 1.00 68.25 95 GLU A O 1
ATOM 797 N N . LYS A 1 96 ? -16.897 -6.223 9.795 1.00 72.12 96 LYS A N 1
ATOM 798 C CA . LYS A 1 96 ? -16.990 -4.781 9.618 1.00 72.12 96 LYS A CA 1
ATOM 799 C C . LYS A 1 96 ? -18.026 -4.237 10.590 1.00 72.12 96 LYS A C 1
ATOM 801 O O . LYS A 1 96 ? -19.106 -4.822 10.718 1.00 72.12 96 LYS A O 1
ATOM 806 N N . PRO A 1 97 ? -17.764 -3.082 11.218 1.00 74.19 97 PRO A N 1
ATOM 807 C CA . PRO A 1 97 ? -18.814 -2.381 11.924 1.00 74.19 97 PRO A CA 1
ATOM 808 C C . PRO A 1 97 ? -19.911 -2.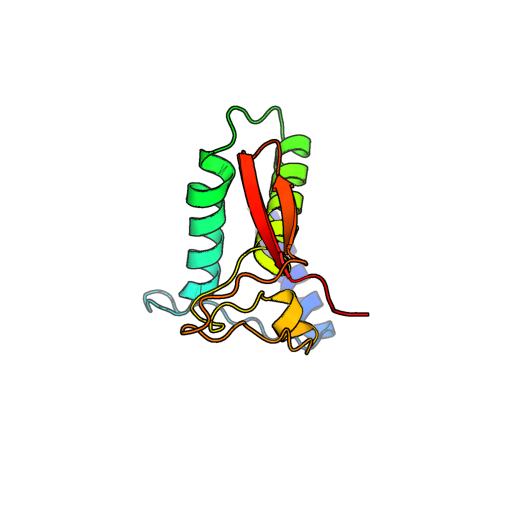027 10.918 1.00 74.19 97 PRO A C 1
ATOM 810 O O . PRO A 1 97 ? -19.630 -1.643 9.778 1.00 74.19 97 PRO A O 1
ATOM 813 N N . LYS A 1 98 ? -21.174 -2.171 11.326 1.00 77.19 98 LYS A N 1
ATOM 814 C CA . LYS A 1 98 ? -22.285 -1.756 10.471 1.00 77.19 98 LYS A CA 1
ATOM 815 C C . LYS A 1 98 ? -22.165 -0.263 10.168 1.00 77.19 98 LYS A C 1
ATOM 817 O O . LYS A 1 98 ? -21.809 0.523 11.044 1.00 77.19 98 LYS A O 1
ATOM 822 N N . HIS A 1 99 ? -22.505 0.123 8.942 1.00 75.62 99 HIS A N 1
ATOM 823 C CA . HIS A 1 99 ? -22.451 1.515 8.489 1.00 75.62 99 HIS A CA 1
ATOM 824 C C . HIS A 1 99 ? -23.287 2.472 9.366 1.00 75.62 99 HIS A C 1
ATOM 826 O O . HIS A 1 99 ? -22.963 3.648 9.485 1.00 75.62 99 HIS A O 1
ATOM 832 N N . ASP A 1 100 ? -24.360 1.977 9.988 1.00 82.50 100 ASP A N 1
ATOM 833 C CA . ASP A 1 100 ? -25.250 2.728 10.880 1.00 82.50 100 ASP A CA 1
ATOM 834 C C . ASP A 1 100 ? -24.796 2.746 12.352 1.00 82.50 100 ASP A C 1
ATOM 836 O O . ASP A 1 100 ? -25.419 3.417 13.182 1.00 82.50 100 ASP A O 1
ATOM 840 N N . SER A 1 101 ? -23.705 2.052 12.692 1.00 78.88 101 SER A N 1
ATOM 841 C CA . SER A 1 101 ? -23.159 2.058 14.046 1.00 78.88 101 SER A CA 1
ATOM 842 C C . SER A 1 101 ? -22.594 3.434 14.389 1.00 78.88 101 SER A C 1
ATOM 844 O O . SER A 1 101 ? -21.620 3.900 13.801 1.00 78.88 101 SER A O 1
ATOM 846 N N . LYS A 1 102 ? -23.175 4.074 15.406 1.00 81.12 102 LYS A N 1
ATOM 847 C CA . LYS A 1 102 ? -22.645 5.317 15.993 1.00 81.12 102 LYS A CA 1
ATOM 848 C C . LYS A 1 102 ? -21.541 5.059 17.020 1.00 81.12 102 LYS A C 1
ATOM 850 O O . LYS A 1 102 ? -20.878 5.998 17.454 1.00 81.12 102 LYS A O 1
ATOM 855 N N . THR A 1 103 ? -21.353 3.801 17.413 1.00 78.69 103 THR A N 1
ATOM 856 C CA . THR A 1 103 ? -20.348 3.398 18.392 1.00 78.69 103 THR A CA 1
ATOM 857 C C . THR A 1 103 ? -19.069 3.026 17.664 1.00 78.69 103 THR A C 1
ATOM 859 O O . THR A 1 103 ? -19.035 2.058 16.901 1.00 78.69 103 THR A O 1
ATOM 862 N N . VAL A 1 104 ? -18.016 3.803 17.908 1.00 74.06 104 VAL A N 1
ATOM 863 C CA . VAL A 1 104 ? -16.669 3.500 17.424 1.00 74.06 104 VAL A CA 1
ATOM 864 C C . VAL A 1 104 ? -16.069 2.415 18.327 1.00 74.06 104 VAL A C 1
ATOM 866 O O . VAL A 1 104 ? -16.037 2.613 19.545 1.00 74.06 104 VAL A O 1
ATOM 869 N N . PRO A 1 105 ? -15.603 1.279 17.780 1.00 76.94 105 PRO A N 1
ATOM 870 C CA . PRO A 1 105 ? -14.953 0.244 18.576 1.00 76.94 105 PRO A CA 1
ATOM 871 C C . PRO A 1 105 ? -13.699 0.791 19.271 1.00 76.94 105 PRO A C 1
ATOM 873 O O . PRO A 1 105 ? -12.926 1.541 18.677 1.00 76.94 105 PRO A O 1
ATOM 876 N N . SER A 1 106 ? -13.478 0.421 20.533 1.00 77.81 106 SER A N 1
ATOM 877 C CA . SER A 1 106 ? -12.321 0.882 21.319 1.00 77.81 106 SER A CA 1
ATOM 878 C C . SER A 1 106 ? -11.009 0.174 20.949 1.00 77.81 106 SER A C 1
ATOM 880 O O . SER A 1 106 ? -9.931 0.630 21.322 1.00 77.81 106 SER A O 1
ATOM 882 N N . ASN A 1 107 ? -11.081 -0.921 20.190 1.00 84.06 107 ASN A N 1
ATOM 883 C CA . ASN A 1 107 ? -9.974 -1.803 19.816 1.00 84.06 107 ASN A CA 1
ATOM 884 C C . ASN A 1 107 ? -9.367 -1.477 18.436 1.00 84.06 107 ASN A C 1
ATOM 886 O O . ASN A 1 107 ? -9.013 -2.384 17.686 1.00 84.06 107 ASN A O 1
ATOM 890 N N . ILE A 1 108 ? -9.230 -0.196 18.084 1.00 85.56 108 ILE A N 1
ATOM 891 C CA . ILE A 1 108 ? -8.618 0.214 16.810 1.00 85.56 108 ILE A CA 1
ATOM 892 C C . ILE A 1 108 ? -7.090 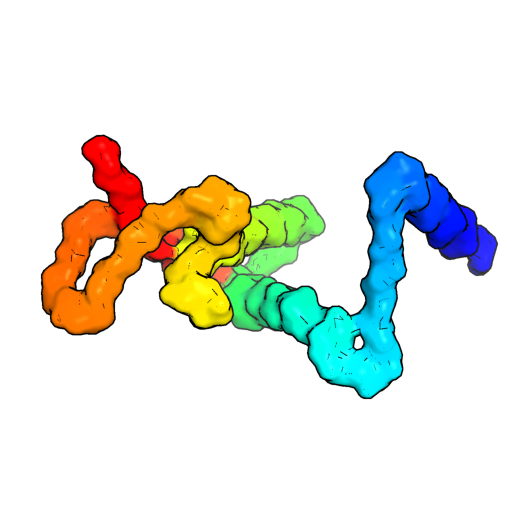0.197 16.930 1.00 85.56 108 ILE A C 1
ATOM 894 O O . ILE A 1 108 ? -6.496 0.908 17.743 1.00 85.56 108 ILE A O 1
ATOM 898 N N . GLU A 1 109 ? -6.445 -0.597 16.084 1.00 88.69 109 GLU A N 1
ATOM 899 C CA . GLU A 1 109 ? -5.014 -0.546 15.838 1.00 88.69 109 GLU A CA 1
ATOM 900 C C . GLU A 1 109 ? -4.678 0.540 14.818 1.00 88.69 109 GLU A C 1
ATOM 902 O O . GLU A 1 109 ? -5.384 0.749 13.827 1.00 88.69 109 GLU A O 1
ATOM 907 N N . ARG A 1 110 ? -3.566 1.230 15.068 1.00 89.06 110 ARG A N 1
ATOM 908 C CA . ARG A 1 110 ? -3.050 2.283 14.208 1.00 89.06 110 ARG A CA 1
ATOM 909 C C . ARG A 1 110 ? -1.598 1.993 13.873 1.00 89.06 110 ARG A C 1
ATOM 911 O O . ARG A 1 110 ? -0.780 1.888 14.784 1.00 89.06 110 ARG A O 1
ATOM 918 N N . HIS A 1 111 ? -1.277 1.977 12.586 1.00 90.31 111 HIS A N 1
ATOM 919 C CA . HIS A 1 111 ? 0.095 1.868 12.106 1.00 90.31 111 HIS A CA 1
ATOM 920 C C . HIS A 1 111 ? 0.476 3.118 11.319 1.00 90.31 111 HIS A C 1
ATOM 922 O O . HIS A 1 111 ? -0.256 3.542 10.425 1.00 90.31 111 HIS A O 1
ATOM 928 N N . LEU A 1 112 ? 1.602 3.730 11.688 1.00 90.81 112 LEU A N 1
ATOM 929 C CA . LEU A 1 112 ? 2.120 4.925 11.031 1.00 90.81 112 LEU A CA 1
ATOM 930 C C . LEU A 1 112 ? 3.316 4.546 10.163 1.00 90.81 112 LEU A C 1
ATOM 932 O O . LEU A 1 112 ? 4.390 4.248 10.682 1.00 90.81 112 LEU A O 1
ATOM 936 N N . PHE A 1 113 ? 3.113 4.646 8.857 1.00 90.44 113 PHE A N 1
ATOM 937 C CA . PHE A 1 113 ? 4.151 4.535 7.844 1.00 90.44 113 PHE A CA 1
ATOM 938 C C . PHE A 1 113 ? 4.890 5.870 7.784 1.00 90.44 113 PHE A C 1
ATOM 940 O O . PHE A 1 113 ? 4.361 6.862 7.268 1.00 90.44 113 PHE A O 1
ATOM 947 N N . GLN A 1 114 ? 6.058 5.931 8.425 1.00 86.75 114 GLN A N 1
ATOM 948 C CA . GLN A 1 114 ? 6.744 7.187 8.751 1.00 86.75 114 GLN A CA 1
ATOM 949 C C . GLN A 1 114 ? 7.158 7.955 7.496 1.00 86.75 114 GLN A C 1
ATOM 951 O O . GLN A 1 114 ? 6.918 9.159 7.399 1.00 86.75 114 GLN A O 1
ATOM 956 N N . GLU A 1 115 ? 7.732 7.255 6.520 1.00 86.25 115 GLU A N 1
ATOM 957 C CA . GLU A 1 115 ? 8.287 7.878 5.318 1.00 86.25 115 GLU A CA 1
ATOM 958 C C . GLU A 1 115 ? 7.193 8.378 4.374 1.00 86.25 115 GLU A C 1
ATOM 960 O O . GLU A 1 115 ? 7.244 9.512 3.891 1.00 86.25 115 GLU A O 1
ATOM 965 N N . ALA A 1 116 ? 6.153 7.566 4.164 1.00 86.56 116 ALA A N 1
ATOM 966 C CA . ALA A 1 116 ? 4.994 7.942 3.357 1.00 86.56 116 ALA A CA 1
ATOM 967 C C . ALA A 1 116 ? 4.023 8.883 4.098 1.00 86.56 116 ALA A C 1
ATOM 969 O O . ALA A 1 116 ? 3.126 9.465 3.479 1.00 86.56 116 ALA A O 1
ATOM 970 N N . ARG A 1 117 ? 4.179 9.036 5.421 1.00 88.12 117 ARG A N 1
ATOM 971 C CA . ARG A 1 117 ? 3.286 9.800 6.311 1.00 88.12 117 ARG A CA 1
ATOM 972 C C . ARG A 1 117 ? 1.825 9.371 6.150 1.00 88.12 117 ARG A C 1
ATOM 974 O O . ARG A 1 117 ? 0.908 10.196 6.096 1.00 88.12 117 ARG A O 1
ATOM 981 N N . VAL A 1 118 ? 1.619 8.063 6.019 1.00 89.31 118 VAL A N 1
ATOM 982 C CA . VAL A 1 118 ? 0.305 7.431 5.887 1.00 89.31 118 VAL A CA 1
ATOM 983 C C . VAL A 1 118 ? -0.013 6.714 7.188 1.00 89.31 118 VAL A C 1
ATOM 985 O O . VAL A 1 118 ? 0.834 6.038 7.760 1.00 89.31 118 VAL A O 1
ATOM 988 N N . THR A 1 119 ? -1.256 6.838 7.637 1.00 89.31 119 THR A N 1
ATOM 989 C CA . THR A 1 119 ? -1.744 6.117 8.808 1.00 89.31 119 THR A CA 1
ATOM 990 C C . THR A 1 119 ? -2.748 5.068 8.356 1.00 89.31 119 THR A C 1
ATOM 992 O O . THR A 1 119 ? -3.769 5.409 7.757 1.00 89.31 119 THR A O 1
ATOM 995 N N . GLY A 1 120 ? -2.448 3.802 8.629 1.00 87.38 120 GLY A N 1
ATOM 996 C CA . GLY A 1 120 ? -3.384 2.690 8.504 1.00 87.38 120 GLY A CA 1
ATOM 997 C C . GLY A 1 120 ? -4.194 2.523 9.786 1.00 87.38 120 GLY A C 1
ATOM 998 O O . GLY A 1 120 ? -3.670 2.725 10.885 1.00 87.38 120 GLY A O 1
ATOM 999 N N . TYR A 1 121 ? -5.460 2.141 9.638 1.00 86.31 121 TYR A N 1
ATOM 1000 C CA . TYR A 1 121 ? -6.353 1.824 10.748 1.00 86.31 121 TYR A CA 1
ATOM 1001 C C . TYR A 1 121 ? -6.952 0.447 10.519 1.00 86.31 121 TYR A C 1
ATOM 1003 O O . TYR A 1 121 ? -7.391 0.144 9.411 1.00 86.31 121 TYR A O 1
ATOM 1011 N N . ARG A 1 122 ? -6.999 -0.362 11.572 1.00 83.31 122 ARG A N 1
ATOM 1012 C CA . ARG A 1 122 ? -7.589 -1.698 11.536 1.00 83.31 122 ARG A CA 1
ATOM 1013 C C . ARG A 1 122 ? -8.245 -2.007 12.874 1.00 83.31 122 ARG A C 1
ATOM 1015 O O . ARG A 1 122 ? -7.847 -1.454 13.894 1.00 83.31 122 ARG A O 1
ATOM 1022 N N . LEU A 1 123 ? -9.248 -2.874 12.887 1.00 81.12 123 LEU A N 1
ATOM 1023 C CA . LEU A 1 123 ? -9.761 -3.430 14.137 1.00 81.12 123 LEU A CA 1
ATOM 1024 C C . LEU A 1 123 ? -8.832 -4.553 14.602 1.00 81.12 123 LEU A C 1
ATOM 1026 O O . LEU A 1 123 ? -8.481 -5.426 13.808 1.00 81.12 123 LEU A O 1
ATOM 1030 N N . LYS A 1 124 ? -8.431 -4.525 15.876 1.00 76.12 124 LYS A N 1
ATOM 1031 C CA . LYS A 1 124 ? -7.752 -5.669 16.488 1.00 76.12 124 LYS A CA 1
ATOM 1032 C C . LYS A 1 124 ? -8.730 -6.826 16.560 1.00 76.12 124 LYS A C 1
ATOM 1034 O O . LYS A 1 124 ? -9.857 -6.630 17.021 1.00 76.12 124 LYS A O 1
ATOM 1039 N N . ASP A 1 125 ? -8.276 -8.008 16.166 1.00 64.25 125 ASP A N 1
ATOM 1040 C CA . ASP A 1 125 ? -9.034 -9.229 16.397 1.00 64.25 125 ASP A CA 1
ATOM 1041 C C . ASP A 1 125 ? -9.341 -9.328 17.899 1.00 64.25 125 ASP A C 1
ATOM 1043 O O . ASP A 1 125 ? -8.467 -9.125 18.750 1.00 64.25 125 ASP A O 1
ATOM 1047 N N . VAL A 1 126 ? -10.616 -9.542 18.226 1.00 53.16 126 VAL A N 1
ATOM 1048 C CA . VAL A 1 126 ? -11.035 -9.821 19.599 1.00 53.16 126 VAL A CA 1
ATOM 1049 C C . VAL A 1 126 ? -10.536 -11.233 19.897 1.00 53.16 126 VAL A C 1
ATOM 1051 O O . VAL A 1 126 ? -11.013 -12.184 19.281 1.00 53.16 126 VAL A O 1
ATOM 1054 N N . ALA A 1 127 ? -9.507 -11.335 20.742 1.00 38.84 127 ALA A N 1
ATOM 1055 C CA . ALA A 1 127 ? -8.962 -12.607 21.216 1.00 38.84 127 ALA A CA 1
ATOM 1056 C C . ALA A 1 127 ? -9.984 -13.387 22.053 1.00 38.84 127 ALA A C 1
ATOM 1058 O O . ALA A 1 127 ? -10.777 -12.730 22.769 1.00 38.84 127 ALA A O 1
#

pLDDT: mean 80.36, std 13.87, range [32.22, 94.56]

Sequence (127 aa):
MTECWILLHCHCRRLDNWNIKPRLGAVGKHGSIAVTERVIKTLKYEWLKRVSFIWGFDHLAALCKEFEDWYNAWRPHMTLDGICPDDVYSSRNQEKPKHDSKTVPSNIERHLFQEARVTGYRLKDVA

Mean predicted aligned error: 9.68 Å

Foldseek 3Di:
DVVVVVVVVVVVVVCVVVVHDDDDQDVPDPPSCVVVVVLVCCCVPVFPVLFPDQPDDVSVVVSVVVSVCCQQPFAQDVVNVGDHNVCVVVVPDDDDDPPPDPDDDPQKDWDAPPRRRDIGIDGDPDD

Solvent-accessible surface area (backbone atoms only — not comparable to full-atom values): 7854 Å² total; per-residue (Å²): 137,64,68,68,58,55,54,53,55,54,52,53,57,55,31,56,77,70,71,51,81,89,78,76,59,54,86,93,48,90,66,64,52,46,68,59,52,51,53,54,48,42,46,51,64,71,36,56,64,50,36,90,75,81,90,44,68,70,56,49,50,50,52,51,50,52,45,48,52,40,56,29,68,38,36,61,31,76,94,55,79,51,42,24,54,48,33,64,73,68,69,49,82,75,84,73,80,59,92,84,58,87,72,78,74,90,53,63,43,74,46,73,44,74,68,47,69,42,75,33,63,45,76,55,80,85,126